Protein AF-A0A0C3P719-F1 (afdb_monomer_lite)

pLDDT: mean 70.99, std 14.06, range [39.66, 87.88]

Sequence (76 aa):
SILAHINIQYHHADDALLSLLLSHPDEHVFVLYYDPENPMAPTIRSMSSQFFLSGIKVSPAPLWTRTRILICMSCK

Secondary structure (DSSP, 8-state):
------------TTS-GGGG--SSTT---EEEE--TT-TT--EEEE--SS-----------TT-SS----------

Foldseek 3Di:
DDPPDDDDDDDDPPDDPVPPDDPDPPDKDKDWAADPVCRQDIDIDTPDPVDDDPDDDDDDDPDDPDDDGDDDDDDD

Radius of gyration: 13.69 Å; chains: 1; bounding box: 36×30×33 Å

Structure (mmCIF, N/CA/C/O backbone):
data_AF-A0A0C3P719-F1
#
_entry.id   AF-A0A0C3P719-F1
#
loop_
_atom_site.group_PDB
_atom_site.id
_atom_site.type_symbol
_atom_site.label_atom_id
_atom_site.label_alt_id
_atom_site.label_comp_id
_atom_site.label_asym_id
_atom_site.label_entity_id
_atom_site.label_seq_id
_atom_site.pdbx_PDB_ins_code
_atom_site.Cartn_x
_atom_site.Cartn_y
_atom_site.Cartn_z
_atom_site.occupancy
_atom_site.B_iso_or_equiv
_atom_site.auth_seq_id
_atom_site.auth_comp_id
_atom_site.auth_asym_id
_atom_site.auth_atom_id
_atom_site.pdbx_PDB_model_num
ATOM 1 N N . SER A 1 1 ? -5.050 10.204 22.027 1.00 47.00 1 SER A N 1
ATOM 2 C CA . SER A 1 1 ? -4.245 9.705 20.899 1.00 47.00 1 SER A CA 1
ATOM 3 C C . SER A 1 1 ? -4.080 8.214 21.101 1.00 47.00 1 SER A C 1
ATOM 5 O O . SER A 1 1 ? -3.380 7.823 22.026 1.00 47.00 1 SER A O 1
ATOM 7 N N . ILE A 1 2 ? -4.831 7.392 20.371 1.00 46.31 2 ILE A N 1
ATOM 8 C CA . ILE A 1 2 ? -4.682 5.935 20.434 1.00 46.31 2 ILE A CA 1
ATOM 9 C C . ILE A 1 2 ? -3.578 5.605 19.434 1.00 46.31 2 ILE A C 1
ATOM 11 O O . ILE A 1 2 ? -3.767 5.795 18.235 1.00 46.31 2 ILE A O 1
ATOM 15 N N . LEU A 1 3 ? -2.406 5.191 19.925 1.00 46.12 3 LEU A N 1
ATOM 16 C CA . LEU A 1 3 ? -1.423 4.524 19.076 1.00 46.12 3 LEU A CA 1
ATOM 17 C C . LEU A 1 3 ? -2.086 3.224 18.608 1.00 46.12 3 LEU A C 1
ATOM 19 O O . LEU A 1 3 ? -2.075 2.228 19.327 1.00 46.12 3 LEU A O 1
ATOM 23 N N . ALA A 1 4 ? -2.714 3.250 17.433 1.00 61.44 4 ALA A N 1
ATOM 24 C CA . ALA A 1 4 ? -3.060 2.023 16.740 1.00 61.44 4 ALA A CA 1
ATOM 25 C C . ALA A 1 4 ? -1.738 1.290 16.490 1.00 61.44 4 ALA A C 1
ATOM 27 O O . ALA A 1 4 ? -0.827 1.838 15.865 1.00 61.44 4 ALA A O 1
ATOM 28 N N . HIS A 1 5 ? -1.584 0.101 17.065 1.00 64.12 5 HIS A N 1
ATOM 29 C CA . HIS A 1 5 ? -0.385 -0.691 16.857 1.00 64.12 5 HIS A CA 1
ATOM 30 C C . HIS A 1 5 ? -0.407 -1.195 15.413 1.00 64.12 5 HIS A C 1
ATOM 32 O O . HIS A 1 5 ? -1.230 -2.034 15.055 1.00 64.12 5 HIS A O 1
ATOM 38 N N . ILE A 1 6 ? 0.454 -0.634 14.568 1.00 71.50 6 ILE A N 1
ATOM 39 C CA . ILE A 1 6 ? 0.571 -1.054 13.174 1.00 71.50 6 ILE A CA 1
ATOM 40 C C . ILE A 1 6 ? 1.532 -2.236 13.134 1.00 71.50 6 ILE A C 1
ATOM 42 O O . ILE A 1 6 ? 2.710 -2.088 13.457 1.00 71.50 6 ILE A O 1
ATOM 46 N N . ASN A 1 7 ? 1.032 -3.394 12.714 1.00 77.06 7 ASN A N 1
ATOM 47 C CA . ASN A 1 7 ? 1.864 -4.544 12.392 1.00 77.06 7 ASN A CA 1
ATOM 48 C C . ASN A 1 7 ? 2.155 -4.545 10.883 1.00 77.06 7 ASN A C 1
ATOM 50 O O . ASN A 1 7 ? 1.224 -4.497 10.079 1.00 77.06 7 ASN A O 1
ATOM 54 N N . ILE A 1 8 ? 3.433 -4.572 10.498 1.00 78.94 8 ILE A N 1
ATOM 55 C CA . ILE A 1 8 ? 3.862 -4.612 9.094 1.00 78.94 8 ILE A CA 1
ATOM 56 C C . ILE A 1 8 ? 4.412 -6.005 8.807 1.00 78.94 8 ILE A C 1
ATOM 58 O O . ILE A 1 8 ? 5.415 -6.407 9.396 1.00 78.94 8 ILE A O 1
ATOM 62 N N . GLN A 1 9 ? 3.781 -6.709 7.872 1.00 77.62 9 GLN A N 1
ATOM 63 C CA . GLN A 1 9 ? 4.217 -8.021 7.400 1.00 77.62 9 GLN A CA 1
ATOM 64 C C . GLN A 1 9 ? 4.692 -7.909 5.950 1.00 77.62 9 GLN A C 1
ATOM 66 O O . GLN A 1 9 ? 4.077 -7.213 5.140 1.00 77.62 9 GLN A O 1
ATOM 71 N N . TYR A 1 10 ? 5.807 -8.566 5.638 1.00 79.06 10 TYR A N 1
ATOM 72 C CA . TYR A 1 10 ? 6.371 -8.611 4.293 1.00 79.06 10 TYR A CA 1
ATOM 73 C C . TYR A 1 10 ? 6.162 -10.010 3.733 1.00 79.06 10 TYR A C 1
ATOM 75 O O . TYR A 1 10 ? 6.529 -10.982 4.387 1.00 79.06 10 TYR A O 1
ATOM 83 N N . HIS A 1 11 ? 5.597 -10.083 2.530 1.00 75.94 11 HIS A N 1
ATOM 84 C CA . HIS A 1 11 ? 5.427 -11.326 1.789 1.00 75.94 11 HIS A CA 1
ATOM 85 C C . HIS A 1 11 ? 6.080 -11.168 0.421 1.00 75.94 11 HIS A C 1
ATOM 87 O O . HIS A 1 11 ? 5.824 -10.195 -0.295 1.00 75.94 11 HIS A O 1
ATOM 93 N N . HIS A 1 12 ? 6.934 -12.115 0.071 1.00 77.94 12 HIS A N 1
ATOM 94 C CA . HIS A 1 12 ? 7.508 -12.260 -1.254 1.00 77.94 12 HIS A CA 1
ATOM 95 C C . HIS A 1 12 ? 6.577 -13.093 -2.142 1.00 77.94 12 HIS A C 1
ATOM 97 O O . HIS A 1 12 ? 5.721 -13.825 -1.651 1.00 77.94 12 HIS A O 1
ATOM 103 N N . ALA A 1 13 ? 6.734 -12.984 -3.464 1.00 74.19 13 ALA A N 1
ATOM 104 C CA . ALA A 1 13 ? 5.899 -13.722 -4.417 1.00 74.19 13 ALA A CA 1
ATOM 105 C C . ALA A 1 13 ? 5.991 -15.251 -4.240 1.00 74.19 13 ALA A C 1
ATOM 107 O O . ALA A 1 13 ? 5.042 -15.963 -4.559 1.00 74.19 13 ALA A O 1
ATOM 108 N N . ASP A 1 14 ? 7.116 -15.727 -3.703 1.00 79.06 14 ASP A N 1
ATOM 109 C CA . ASP A 1 14 ? 7.390 -17.144 -3.467 1.00 79.06 14 ASP A CA 1
ATOM 110 C C . ASP A 1 14 ? 6.880 -17.642 -2.098 1.00 79.06 14 ASP A C 1
ATOM 112 O O . ASP A 1 14 ? 6.952 -18.839 -1.809 1.00 79.06 14 ASP A O 1
ATOM 116 N N . ASP A 1 15 ? 6.360 -16.750 -1.247 1.00 73.12 15 ASP A N 1
ATOM 117 C CA . ASP A 1 15 ? 5.851 -17.118 0.074 1.00 73.12 15 ASP A CA 1
ATOM 118 C C . ASP A 1 15 ? 4.462 -17.771 -0.021 1.00 73.12 15 ASP A C 1
ATOM 120 O O . ASP A 1 15 ? 3.609 -17.408 -0.834 1.00 73.12 15 ASP A O 1
ATOM 124 N N . ALA A 1 16 ? 4.197 -18.741 0.859 1.00 65.62 16 ALA A N 1
ATOM 125 C CA . ALA A 1 16 ? 2.908 -19.424 0.898 1.00 65.62 16 ALA A CA 1
ATOM 126 C C . ALA A 1 16 ? 1.758 -18.461 1.272 1.00 65.62 16 ALA A C 1
ATOM 128 O O . ALA A 1 16 ? 1.787 -17.795 2.311 1.00 65.62 16 ALA A O 1
ATOM 129 N N . LEU A 1 17 ? 0.691 -18.475 0.458 1.00 59.62 17 LEU A N 1
ATOM 130 C CA . LEU A 1 17 ? -0.470 -17.564 0.505 1.00 59.62 17 LEU A CA 1
ATOM 131 C C . LEU A 1 17 ? -1.241 -17.542 1.846 1.00 59.62 17 LEU A C 1
ATOM 133 O O . LEU A 1 17 ? -2.030 -16.636 2.105 1.00 59.62 17 LEU A O 1
ATOM 137 N N . LEU A 1 18 ? -1.035 -18.549 2.697 1.00 54.72 18 LEU A N 1
ATOM 138 C CA . LEU A 1 18 ? -1.762 -18.770 3.955 1.00 54.72 18 LEU A CA 1
ATOM 139 C C . LEU A 1 18 ? -1.442 -17.762 5.071 1.00 54.72 18 LEU A C 1
ATOM 141 O O . LEU A 1 18 ? -2.066 -17.807 6.126 1.00 54.72 18 LEU A O 1
ATOM 145 N N . SER A 1 19 ? -0.487 -16.859 4.860 1.00 56.88 19 SER A N 1
ATOM 146 C CA . SER A 1 19 ? 0.037 -15.971 5.901 1.00 56.88 19 SER A CA 1
ATOM 147 C C . SER A 1 19 ? -0.648 -14.593 5.982 1.00 56.88 19 SER A C 1
ATOM 149 O O . SER A 1 19 ? -0.347 -13.825 6.885 1.00 56.88 19 SER A O 1
ATOM 151 N N . LEU A 1 20 ? -1.631 -14.307 5.114 1.00 58.12 20 LEU A N 1
ATOM 152 C CA . LEU A 1 20 ? -2.393 -13.042 5.085 1.00 58.12 20 LEU A CA 1
ATOM 153 C C . LEU A 1 20 ? -3.773 -13.110 5.771 1.00 58.12 20 LEU A C 1
ATOM 155 O O . LEU A 1 20 ? -4.622 -12.242 5.555 1.00 58.12 20 LEU A O 1
ATOM 159 N N . LEU A 1 21 ? -4.037 -14.149 6.567 1.00 60.00 21 LEU A N 1
ATOM 160 C CA . LEU A 1 21 ? -5.315 -14.279 7.266 1.00 60.00 21 LEU A CA 1
ATOM 161 C C . LEU A 1 21 ? -5.408 -13.268 8.416 1.00 60.00 21 LEU A C 1
ATOM 163 O O . LEU A 1 21 ? -4.513 -13.181 9.256 1.00 60.00 21 LEU A O 1
ATOM 167 N N . LEU A 1 22 ? -6.524 -12.534 8.450 1.00 64.50 22 LEU A N 1
ATOM 168 C C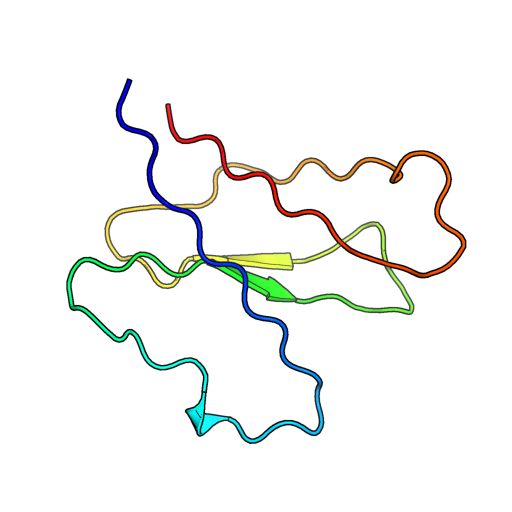A . LEU A 1 22 ? -6.920 -11.704 9.588 1.00 64.50 22 LEU A CA 1
ATOM 169 C C . LEU A 1 22 ? -6.919 -12.578 10.846 1.00 64.50 22 LEU A C 1
ATOM 171 O O . LEU A 1 22 ? -7.638 -13.577 10.910 1.00 64.50 22 LEU A O 1
ATOM 175 N N . SER A 1 23 ? -6.097 -12.221 11.828 1.00 70.00 23 SER A N 1
ATOM 176 C CA . SER A 1 23 ? -5.984 -12.954 13.089 1.00 70.00 23 SER A CA 1
ATOM 177 C C . SER A 1 23 ? -7.102 -12.575 14.063 1.00 70.00 23 SER A C 1
ATOM 179 O O . SER A 1 23 ? -7.435 -13.363 14.947 1.00 70.00 23 SER A O 1
ATOM 181 N N . HIS A 1 24 ? -7.730 -11.408 13.872 1.00 71.88 24 HIS A N 1
ATOM 182 C CA . HIS A 1 24 ? -8.870 -10.935 14.659 1.00 71.88 24 HIS A CA 1
ATOM 183 C C . HIS A 1 24 ? -9.952 -10.299 13.764 1.00 71.88 24 HIS A C 1
ATOM 185 O O . HIS A 1 24 ? -9.613 -9.623 12.792 1.00 71.88 24 HIS A O 1
ATOM 191 N N . PRO A 1 25 ? -11.254 -10.427 14.090 1.00 70.44 25 PRO A N 1
ATOM 192 C CA . PRO A 1 25 ? -12.342 -9.769 13.348 1.00 70.44 25 PRO A CA 1
ATOM 193 C C . PRO A 1 25 ? -12.274 -8.232 13.306 1.00 70.44 25 PRO A C 1
ATOM 195 O O . PRO A 1 25 ? -12.865 -7.630 12.413 1.00 70.44 25 PRO A O 1
ATOM 198 N N . ASP A 1 26 ? -11.551 -7.610 14.238 1.00 74.62 26 ASP A N 1
ATOM 199 C CA . ASP A 1 26 ? -11.385 -6.150 14.326 1.00 74.62 26 ASP A CA 1
ATOM 200 C C . ASP A 1 26 ? -10.084 -5.666 13.665 1.00 74.62 26 ASP A C 1
ATOM 202 O O . ASP A 1 26 ? -9.745 -4.484 13.716 1.00 74.62 26 ASP A O 1
ATOM 206 N N . GLU A 1 27 ? -9.312 -6.571 13.059 1.00 75.75 27 GLU A N 1
ATOM 207 C CA . GLU A 1 27 ? -8.128 -6.182 12.308 1.00 75.75 27 GLU A CA 1
ATOM 208 C C . GLU A 1 27 ? -8.516 -5.541 10.976 1.00 75.75 27 GLU A C 1
ATOM 210 O O . GLU A 1 27 ? -9.427 -5.962 10.258 1.00 75.75 27 GLU A O 1
ATOM 215 N N . HIS A 1 28 ? -7.766 -4.508 10.612 1.00 80.31 28 HIS A N 1
ATOM 216 C CA . HIS A 1 28 ? -7.924 -3.824 9.341 1.00 80.31 28 HIS A CA 1
ATOM 217 C C . HIS A 1 28 ? -6.631 -3.941 8.558 1.00 80.31 28 HIS A C 1
ATOM 219 O O . HIS A 1 28 ? -5.616 -3.333 8.895 1.00 80.31 28 HIS A O 1
ATOM 225 N N . VAL A 1 29 ? -6.680 -4.754 7.509 1.00 79.94 29 VAL A N 1
ATOM 226 C CA . VAL A 1 29 ? -5.516 -5.053 6.681 1.00 79.94 29 VAL A CA 1
ATOM 227 C C . VAL A 1 29 ? -5.528 -4.174 5.440 1.00 79.94 29 VAL A C 1
ATOM 229 O O . VAL A 1 29 ? -6.515 -4.108 4.704 1.00 79.94 29 VAL A O 1
ATOM 232 N N . PHE A 1 30 ? -4.391 -3.534 5.193 1.00 83.88 30 PHE A N 1
ATOM 233 C CA . PHE A 1 30 ? -4.080 -2.866 3.939 1.00 83.88 30 PHE A CA 1
ATOM 234 C C . PHE A 1 30 ? -2.956 -3.639 3.259 1.00 83.88 30 PHE A C 1
ATOM 236 O O . PHE A 1 30 ? -1.884 -3.815 3.833 1.00 83.88 30 PHE A O 1
ATOM 243 N N . VAL A 1 31 ? -3.202 -4.101 2.036 1.00 84.38 31 VAL A N 1
ATOM 244 C CA . VAL A 1 31 ? -2.218 -4.843 1.246 1.00 84.38 31 VAL A CA 1
ATOM 245 C C . VAL A 1 31 ? -1.537 -3.875 0.292 1.00 84.38 31 VAL A C 1
ATOM 247 O O . VAL A 1 31 ? -2.200 -3.288 -0.562 1.00 84.38 31 VAL A O 1
ATOM 250 N N . LEU A 1 32 ? -0.225 -3.707 0.445 1.00 86.31 32 LEU A N 1
ATOM 251 C CA . LEU A 1 32 ? 0.622 -2.960 -0.478 1.00 86.31 32 LEU A CA 1
ATOM 252 C C . LEU A 1 32 ? 1.211 -3.925 -1.510 1.00 86.31 32 LEU A C 1
ATOM 254 O O . LEU A 1 32 ? 2.013 -4.789 -1.166 1.00 86.31 32 LEU A O 1
ATOM 258 N N . TYR A 1 33 ? 0.866 -3.728 -2.775 1.00 84.25 33 TYR A N 1
ATOM 259 C CA . TYR A 1 33 ? 1.528 -4.378 -3.896 1.00 84.25 33 TYR A CA 1
ATOM 260 C C . TYR A 1 33 ? 2.696 -3.516 -4.354 1.00 84.25 33 TYR A C 1
ATOM 262 O O . TYR A 1 33 ? 2.519 -2.357 -4.747 1.00 84.25 33 TYR A O 1
ATOM 270 N N . TYR A 1 34 ? 3.885 -4.100 -4.281 1.00 82.12 34 TYR A N 1
ATOM 271 C CA . TYR A 1 34 ? 5.123 -3.485 -4.721 1.00 82.12 34 TYR A CA 1
ATOM 272 C C . TYR A 1 34 ? 5.620 -4.160 -5.997 1.00 82.12 34 TYR A C 1
ATOM 274 O O . TYR A 1 34 ? 5.807 -5.375 -6.020 1.00 82.12 34 TYR A O 1
ATOM 282 N N . ASP A 1 35 ? 5.850 -3.352 -7.028 1.00 83.25 35 ASP A N 1
ATOM 283 C CA . ASP A 1 35 ? 6.500 -3.760 -8.268 1.00 83.25 35 ASP A CA 1
ATOM 284 C C . ASP A 1 35 ? 7.931 -3.191 -8.280 1.00 83.25 35 ASP A C 1
ATOM 286 O O . ASP A 1 35 ? 8.090 -1.964 -8.239 1.00 83.25 35 ASP A O 1
ATOM 290 N N . PRO A 1 36 ? 8.981 -4.035 -8.303 1.00 81.62 36 PRO A N 1
ATOM 291 C CA . PRO A 1 36 ? 10.359 -3.558 -8.355 1.00 81.62 36 PRO A CA 1
ATOM 292 C C . PRO A 1 36 ? 10.680 -2.787 -9.642 1.00 81.62 36 PRO A C 1
ATOM 294 O O . PRO A 1 36 ? 11.541 -1.908 -9.599 1.00 81.62 36 PRO A O 1
ATOM 297 N N . GLU A 1 37 ? 9.973 -3.049 -10.746 1.00 87.88 37 GLU A N 1
ATOM 298 C CA . GLU A 1 37 ? 10.139 -2.321 -12.011 1.00 87.88 37 GLU A CA 1
ATOM 299 C C . GLU A 1 37 ? 9.500 -0.924 -11.947 1.00 87.88 37 GLU A C 1
ATOM 301 O O . GLU A 1 37 ? 9.893 -0.013 -12.678 1.00 87.88 37 GLU A O 1
ATOM 306 N N . ASN A 1 38 ? 8.543 -0.718 -11.034 1.00 85.81 38 ASN A N 1
ATOM 307 C CA . ASN A 1 38 ? 7.869 0.561 -10.829 1.00 85.81 38 ASN A CA 1
ATOM 308 C C . ASN A 1 38 ? 7.719 0.919 -9.336 1.00 85.81 38 ASN A C 1
ATOM 310 O O . ASN A 1 38 ? 6.609 0.991 -8.794 1.00 85.81 38 ASN A O 1
ATOM 314 N N . PRO A 1 39 ? 8.834 1.223 -8.648 1.00 78.56 39 PRO A N 1
ATOM 315 C CA . PRO A 1 39 ? 8.850 1.373 -7.196 1.00 78.56 39 PRO A CA 1
ATOM 316 C C . PRO A 1 39 ? 8.113 2.619 -6.684 1.00 78.56 39 PRO A C 1
ATOM 318 O O . PRO A 1 39 ? 7.819 2.719 -5.493 1.00 78.56 39 PRO A O 1
ATOM 321 N N . MET A 1 40 ? 7.827 3.581 -7.567 1.00 82.31 40 MET A N 1
ATOM 322 C CA . MET A 1 40 ? 7.174 4.849 -7.226 1.00 82.31 40 MET A CA 1
ATOM 323 C C . MET A 1 40 ? 5.651 4.817 -7.391 1.00 82.31 40 MET A C 1
ATOM 325 O O . MET A 1 40 ? 4.987 5.763 -6.966 1.00 82.31 40 MET A O 1
ATOM 329 N N . ALA A 1 41 ? 5.093 3.749 -7.966 1.00 84.69 41 ALA A N 1
ATOM 330 C CA . ALA A 1 41 ? 3.657 3.597 -8.176 1.00 84.69 41 ALA A CA 1
ATOM 331 C C . ALA A 1 41 ? 3.105 2.322 -7.511 1.00 84.69 41 ALA A C 1
ATOM 333 O O . ALA A 1 41 ? 2.523 1.471 -8.188 1.00 84.69 41 ALA A O 1
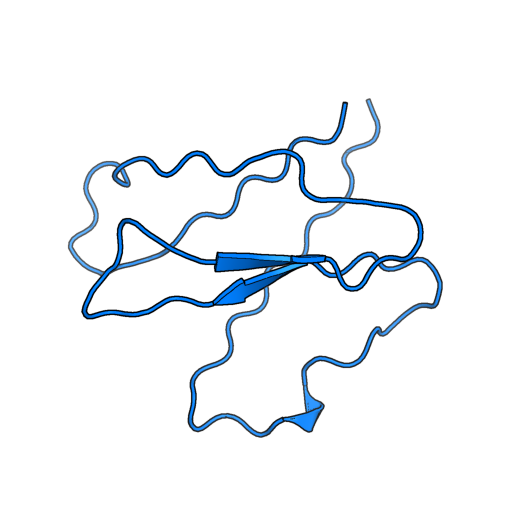ATOM 334 N N . PRO A 1 42 ? 3.266 2.157 -6.185 1.00 85.62 42 PRO A N 1
ATOM 335 C CA . PRO A 1 42 ? 2.682 1.019 -5.504 1.00 85.62 42 PRO A CA 1
ATOM 336 C C . PRO A 1 42 ? 1.156 1.137 -5.471 1.00 85.62 42 PRO A C 1
ATOM 338 O O . PRO A 1 42 ? 0.592 2.231 -5.389 1.00 85.62 42 PRO A O 1
ATOM 341 N N . THR A 1 43 ? 0.483 -0.009 -5.458 1.00 86.56 43 THR A N 1
ATOM 342 C CA . THR A 1 43 ? -0.972 -0.071 -5.286 1.00 86.56 43 THR A CA 1
ATOM 343 C C . THR A 1 43 ? -1.287 -0.540 -3.874 1.00 86.56 43 THR A C 1
ATOM 345 O O . THR A 1 43 ? -0.725 -1.530 -3.420 1.00 86.56 43 THR A O 1
ATOM 348 N N . ILE A 1 44 ? -2.195 0.140 -3.172 1.00 87.38 44 ILE A N 1
ATOM 349 C CA . ILE A 1 44 ? -2.698 -0.319 -1.870 1.00 87.38 44 ILE A CA 1
ATOM 350 C C . ILE A 1 44 ? -4.159 -0.728 -2.013 1.00 87.38 44 ILE A C 1
ATOM 352 O O . ILE A 1 44 ? -4.966 0.009 -2.580 1.00 87.38 44 ILE A O 1
ATOM 356 N N . ARG A 1 45 ? -4.513 -1.884 -1.452 1.00 85.50 45 ARG A N 1
ATOM 357 C CA . ARG A 1 45 ? -5.891 -2.365 -1.363 1.00 85.50 45 ARG A CA 1
ATOM 358 C C . ARG A 1 45 ? -6.296 -2.519 0.101 1.00 85.50 45 ARG A C 1
ATOM 360 O O . ARG A 1 45 ? -5.635 -3.230 0.850 1.00 85.50 45 ARG A O 1
ATOM 367 N N . SER A 1 46 ? -7.388 -1.871 0.503 1.00 85.25 46 SER A N 1
ATOM 368 C CA . SER A 1 46 ? 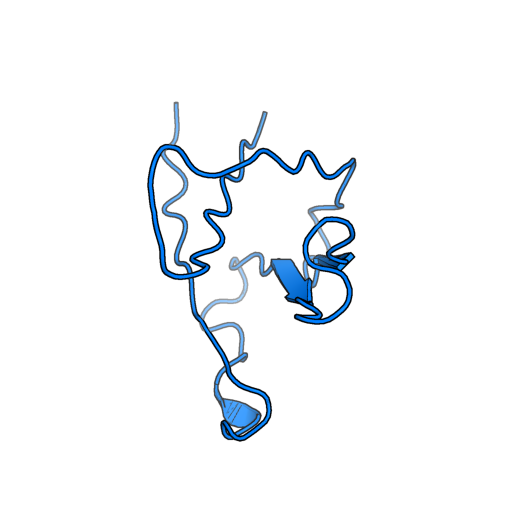-8.000 -2.115 1.816 1.00 85.25 46 SER A CA 1
ATOM 369 C C . SER A 1 46 ? -8.808 -3.409 1.778 1.00 85.25 46 SER A C 1
ATOM 371 O O . SER A 1 46 ? -9.617 -3.590 0.866 1.00 85.25 46 SER A O 1
ATOM 373 N N . MET A 1 47 ? -8.592 -4.298 2.749 1.00 82.50 47 MET A N 1
ATOM 374 C CA . MET A 1 47 ? -9.443 -5.468 3.014 1.00 82.50 47 MET A CA 1
ATOM 375 C C . MET A 1 47 ? -10.505 -5.179 4.084 1.00 82.50 47 MET A C 1
ATOM 377 O O . MET A 1 47 ? -11.301 -6.054 4.410 1.00 82.50 47 MET A O 1
ATOM 381 N N . SER A 1 48 ? -10.526 -3.964 4.637 1.00 80.38 48 SER A N 1
ATOM 382 C CA . SER A 1 48 ? -11.500 -3.556 5.644 1.00 80.38 48 SER A CA 1
ATOM 383 C C . SER A 1 48 ? -12.828 -3.144 5.007 1.00 80.38 48 SER A C 1
ATOM 385 O O . SER A 1 48 ? -12.855 -2.469 3.980 1.00 80.38 48 SER A O 1
ATOM 387 N N . SER A 1 49 ? -13.936 -3.497 5.658 1.00 81.25 49 SER A N 1
ATOM 388 C CA . SER A 1 49 ? -15.272 -2.974 5.343 1.00 81.25 49 SER A CA 1
ATOM 389 C C . SER A 1 49 ? -15.527 -1.584 5.936 1.00 81.25 49 SER A C 1
ATOM 391 O O . SER A 1 49 ? -16.481 -0.917 5.544 1.00 81.25 49 SER A O 1
ATOM 393 N N . GLN A 1 50 ? -14.689 -1.147 6.879 1.00 83.38 50 GLN A N 1
ATOM 394 C CA . GLN A 1 50 ? -14.857 0.097 7.634 1.00 83.38 50 GLN A CA 1
ATOM 395 C C . GLN A 1 50 ? -13.900 1.197 7.174 1.00 83.38 50 GLN A C 1
ATOM 397 O O . GLN A 1 50 ? -14.236 2.378 7.239 1.00 83.38 50 GLN A O 1
ATOM 402 N N . PHE A 1 51 ? -12.718 0.818 6.684 1.00 82.31 51 PHE A N 1
ATOM 403 C CA . PHE A 1 51 ? -11.692 1.757 6.255 1.00 82.31 51 PHE A CA 1
ATOM 404 C C . PHE A 1 51 ? -11.457 1.682 4.753 1.00 82.31 51 PHE A C 1
ATOM 406 O O . PHE A 1 51 ? -11.219 0.612 4.192 1.00 82.31 51 PHE A O 1
ATOM 413 N N . PHE A 1 52 ? -11.445 2.846 4.110 1.00 84.56 52 PHE A N 1
ATOM 414 C CA . PHE A 1 52 ? -11.077 2.996 2.709 1.00 84.56 52 PHE A CA 1
ATOM 415 C C . PHE A 1 52 ? -9.782 3.799 2.580 1.00 84.56 52 PHE A C 1
ATOM 417 O O . PHE A 1 52 ? -9.476 4.673 3.392 1.00 84.56 52 PHE A O 1
ATOM 424 N N . LEU A 1 53 ? -9.015 3.497 1.537 1.00 84.75 53 LEU A N 1
ATOM 425 C CA . LEU A 1 53 ? -7.821 4.254 1.193 1.00 84.75 53 LEU A CA 1
ATOM 426 C C . LEU A 1 53 ? -8.228 5.539 0.463 1.00 84.75 53 LEU A C 1
ATOM 428 O O . LEU A 1 53 ? -8.883 5.472 -0.573 1.00 84.75 53 LEU A O 1
ATOM 432 N N . SER A 1 54 ? -7.813 6.697 0.973 1.00 85.38 54 SER A N 1
ATOM 433 C CA . SER A 1 54 ? -8.079 7.989 0.325 1.00 85.38 54 SER A CA 1
ATOM 434 C C . SER A 1 54 ? -6.955 8.448 -0.607 1.00 85.38 54 SER A C 1
ATOM 436 O O . SER A 1 54 ? -7.205 9.191 -1.552 1.00 85.38 54 SER A O 1
ATOM 438 N N . GLY A 1 55 ? -5.718 8.010 -0.368 1.00 83.19 55 GLY A N 1
ATOM 439 C CA . GLY A 1 55 ? -4.570 8.360 -1.196 1.00 83.19 55 GLY A CA 1
ATOM 440 C C . GLY A 1 55 ? -3.272 7.736 -0.698 1.00 83.19 55 GLY A C 1
ATOM 441 O O . GLY A 1 55 ? -3.184 7.266 0.436 1.00 83.19 55 GLY A O 1
ATOM 442 N N . ILE A 1 56 ? -2.259 7.744 -1.564 1.00 82.50 56 ILE A N 1
ATOM 443 C CA . ILE A 1 56 ? -0.918 7.229 -1.277 1.00 82.50 56 ILE A CA 1
ATOM 444 C C . ILE A 1 56 ? 0.077 8.352 -1.531 1.00 82.50 56 ILE A C 1
ATOM 446 O O . ILE A 1 56 ? 0.048 8.995 -2.580 1.00 82.50 56 ILE A O 1
ATOM 450 N N . LYS A 1 57 ? 0.979 8.573 -0.577 1.00 84.00 57 LYS A N 1
ATOM 451 C CA . LYS A 1 57 ? 2.140 9.438 -0.763 1.00 84.00 57 LYS A CA 1
ATOM 452 C C . LYS A 1 57 ? 3.393 8.590 -0.633 1.00 84.00 57 LYS A C 1
ATOM 454 O O . LYS A 1 57 ? 3.653 8.039 0.431 1.00 84.00 57 LYS A O 1
ATOM 459 N N . VAL A 1 58 ? 4.165 8.519 -1.710 1.00 82.19 58 VAL A N 1
ATOM 460 C CA . VAL A 1 58 ? 5.460 7.838 -1.734 1.00 82.19 58 VAL A CA 1
ATOM 461 C C . VAL A 1 58 ? 6.553 8.889 -1.630 1.00 82.19 58 VAL A C 1
ATOM 463 O O . VAL A 1 58 ? 6.511 9.913 -2.312 1.00 82.19 58 VAL A O 1
ATOM 466 N N . SER A 1 59 ? 7.526 8.653 -0.760 1.00 81.56 59 SER A N 1
ATOM 467 C CA . SER A 1 59 ? 8.708 9.498 -0.627 1.00 81.56 59 SER A CA 1
ATOM 468 C C . SER A 1 59 ? 9.963 8.636 -0.615 1.00 81.56 59 SER A C 1
ATOM 470 O O . SER A 1 59 ? 9.923 7.542 -0.045 1.00 81.56 59 SER A O 1
ATOM 472 N N . PRO A 1 60 ? 11.082 9.123 -1.178 1.00 73.44 60 PRO A N 1
ATOM 473 C CA . PRO A 1 60 ? 12.360 8.438 -1.064 1.00 73.44 60 PRO A CA 1
ATOM 474 C C . PRO A 1 60 ? 12.713 8.201 0.404 1.00 73.44 60 PRO A C 1
ATOM 476 O O . PRO A 1 60 ? 12.567 9.099 1.238 1.00 73.44 60 PRO A O 1
ATOM 479 N N . ALA A 1 61 ? 13.190 6.998 0.719 1.00 70.12 61 ALA A N 1
ATOM 480 C CA . ALA A 1 61 ? 13.737 6.726 2.038 1.00 70.12 61 ALA A CA 1
ATOM 481 C C . ALA A 1 61 ? 15.058 7.500 2.214 1.00 70.12 61 ALA A C 1
ATOM 483 O O . ALA A 1 61 ? 15.877 7.534 1.289 1.00 70.12 61 ALA A O 1
ATOM 484 N N . PRO A 1 62 ? 15.307 8.114 3.381 1.00 63.97 62 PRO A N 1
ATOM 485 C CA . PRO A 1 62 ? 16.582 8.766 3.636 1.00 63.97 62 PRO A CA 1
ATOM 486 C C . PRO A 1 62 ? 17.697 7.711 3.729 1.00 63.97 62 PRO A C 1
ATOM 488 O O . PRO A 1 62 ? 17.709 6.897 4.646 1.00 63.97 62 PRO A O 1
ATOM 491 N N . LEU A 1 63 ? 18.642 7.749 2.782 1.00 57.12 63 LEU A N 1
ATOM 492 C CA . LEU A 1 63 ? 19.961 7.094 2.835 1.00 57.12 63 LEU A CA 1
ATOM 493 C C . LEU A 1 63 ? 19.980 5.563 3.043 1.00 57.12 63 LEU A C 1
ATOM 495 O O . LEU A 1 63 ? 20.741 5.070 3.872 1.00 57.12 63 LEU A O 1
ATOM 499 N N . TRP A 1 64 ? 19.211 4.786 2.273 1.00 54.66 64 TRP A N 1
ATOM 500 C CA . TRP A 1 64 ? 19.315 3.317 2.305 1.00 54.66 64 TRP A CA 1
ATOM 501 C C . TRP A 1 64 ? 19.513 2.709 0.913 1.00 54.66 64 TRP A C 1
ATOM 503 O O . TRP A 1 64 ? 18.692 2.868 0.019 1.00 54.66 64 TRP A O 1
ATOM 513 N N . THR A 1 65 ? 20.613 1.968 0.754 1.00 51.66 65 THR A N 1
ATOM 514 C CA . THR A 1 65 ? 21.038 1.248 -0.464 1.00 51.66 65 THR A CA 1
ATOM 515 C C . THR A 1 65 ? 20.312 -0.084 -0.690 1.00 51.66 65 THR A C 1
ATOM 517 O O . THR A 1 65 ? 20.605 -0.793 -1.649 1.00 51.66 65 THR A O 1
ATOM 520 N N . ARG A 1 66 ? 19.358 -0.446 0.175 1.00 51.41 66 ARG A N 1
ATOM 521 C CA . ARG A 1 66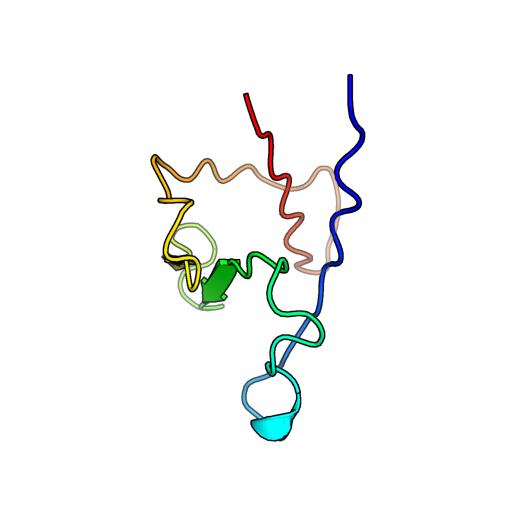 ? 18.468 -1.602 -0.001 1.00 51.41 66 ARG A CA 1
ATOM 522 C C . ARG A 1 66 ? 17.026 -1.140 0.136 1.00 51.41 66 ARG A C 1
ATOM 524 O O . ARG A 1 66 ? 16.679 -0.539 1.151 1.00 51.41 66 ARG A O 1
ATOM 531 N N . THR A 1 67 ? 16.212 -1.430 -0.875 1.00 48.22 67 THR A N 1
ATOM 532 C CA . THR A 1 67 ? 14.807 -1.026 -0.952 1.00 48.22 67 THR A CA 1
ATOM 533 C C . THR A 1 67 ? 14.026 -1.593 0.228 1.00 48.22 67 THR A C 1
ATOM 535 O O . THR A 1 67 ? 13.718 -2.780 0.279 1.00 48.22 67 THR A O 1
ATOM 538 N N . ARG A 1 68 ? 13.733 -0.743 1.213 1.00 52.16 68 ARG A N 1
ATOM 539 C CA . ARG A 1 68 ? 12.763 -1.015 2.273 1.00 52.16 68 ARG A CA 1
ATOM 540 C C . ARG A 1 68 ? 11.656 0.014 2.142 1.00 52.16 68 ARG A C 1
ATOM 542 O O . ARG A 1 68 ? 11.927 1.213 2.141 1.00 52.16 68 ARG A O 1
ATOM 549 N N . ILE A 1 69 ? 10.424 -0.455 2.010 1.00 53.56 69 ILE A N 1
ATOM 550 C CA . ILE A 1 69 ? 9.251 0.409 1.918 1.00 53.56 69 ILE A CA 1
ATOM 551 C C . ILE A 1 69 ? 8.748 0.631 3.336 1.00 53.56 69 ILE A C 1
ATOM 553 O O . ILE A 1 69 ? 8.295 -0.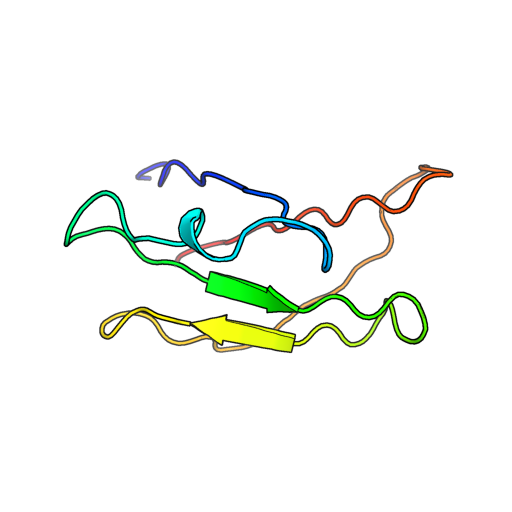304 3.988 1.00 53.56 69 ILE A O 1
ATOM 557 N N . LEU A 1 70 ? 8.850 1.864 3.828 1.00 53.22 70 LEU A N 1
ATOM 558 C CA . LEU A 1 70 ? 8.246 2.237 5.100 1.00 53.22 70 LEU A CA 1
ATOM 559 C C . LEU A 1 70 ? 6.796 2.655 4.845 1.00 53.22 70 LEU A C 1
ATOM 561 O O . LEU A 1 70 ? 6.547 3.687 4.222 1.00 53.22 70 LEU A O 1
ATOM 565 N N . ILE A 1 71 ? 5.842 1.860 5.327 1.00 57.41 71 ILE A N 1
ATOM 566 C CA . ILE A 1 71 ? 4.420 2.208 5.276 1.00 57.41 71 ILE A CA 1
ATOM 567 C C . ILE A 1 71 ? 4.064 2.922 6.581 1.00 57.41 71 ILE A C 1
ATOM 569 O O . ILE A 1 71 ? 3.937 2.294 7.629 1.00 57.41 71 ILE A O 1
ATOM 573 N N . CYS A 1 72 ? 3.890 4.242 6.522 1.00 48.72 72 CYS A N 1
ATOM 574 C CA . CYS A 1 72 ? 3.318 5.010 7.625 1.00 48.72 72 CYS A CA 1
ATOM 575 C C . CYS A 1 72 ? 1.818 5.182 7.385 1.00 48.72 72 CYS A C 1
ATOM 577 O O . CYS A 1 72 ? 1.415 5.939 6.503 1.00 48.72 72 CYS A O 1
ATOM 579 N N . MET A 1 73 ? 0.988 4.509 8.182 1.00 50.44 73 MET A N 1
ATOM 580 C CA . MET A 1 73 ? -0.452 4.765 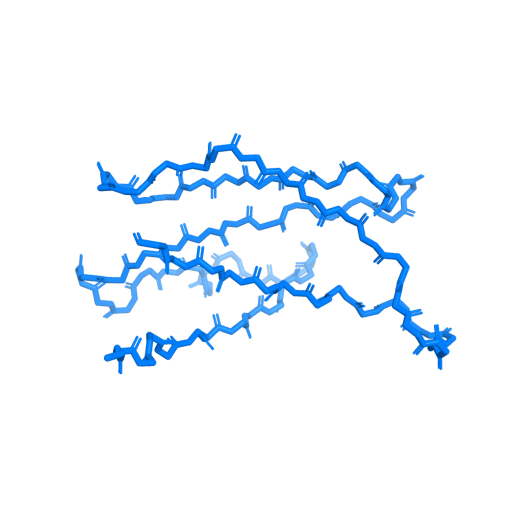8.199 1.00 50.44 73 MET A CA 1
ATOM 581 C C . MET A 1 73 ? -0.761 5.799 9.281 1.00 50.44 73 MET A C 1
ATOM 583 O O . MET A 1 73 ? -0.418 5.618 10.445 1.00 50.44 73 MET A O 1
ATOM 587 N N . SER A 1 74 ? -1.391 6.905 8.891 1.00 43.97 74 SER A N 1
ATOM 588 C CA . SER A 1 74 ? -1.919 7.901 9.821 1.00 43.97 74 SER A CA 1
ATOM 589 C C . SER A 1 74 ? -3.438 7.853 9.735 1.00 43.97 74 SER A C 1
ATOM 591 O O . SER A 1 74 ? -4.012 8.250 8.724 1.00 43.97 74 SER A O 1
ATOM 593 N N . CYS A 1 75 ? -4.083 7.333 10.779 1.00 39.66 75 CYS A N 1
ATOM 594 C CA . CYS A 1 75 ? -5.525 7.469 10.955 1.00 39.66 75 CYS A CA 1
ATOM 595 C C . CYS A 1 75 ? -5.804 8.831 11.601 1.00 39.66 75 CYS A C 1
ATOM 597 O O . CYS A 1 75 ? -5.185 9.172 12.613 1.00 39.66 75 CYS A O 1
ATOM 599 N N . LYS A 1 76 ? -6.696 9.611 10.988 1.00 40.06 76 LYS A N 1
ATOM 600 C CA . LYS A 1 76 ? -7.279 10.822 11.573 1.00 40.06 76 LYS A CA 1
ATOM 601 C C . LYS A 1 76 ? -8.631 10.496 12.177 1.00 40.06 76 LYS A C 1
ATOM 603 O O . LYS A 1 76 ? -9.340 9.678 11.553 1.00 40.06 76 LYS A O 1
#

Organism: NCBI:txid870435